Protein AF-X0V847-F1 (afdb_monomer_lite)

Organism: NCBI:txid412755

Radius of gyration: 35.5 Å; chains: 1; bounding box: 58×58×90 Å

Foldseek 3Di:
DPPCDVPPDDDDDPDDDDVPVVVVVVVVVVVVVVVCCVVPPPVPDDDDADDDPRDGFPDEDEPPDPDDPDGDDYDYPVCVCVVVCPDPPNVVVVVCVVVCVVVCVVVVVVVVVVVVVVVVVLPPVDPVSVVVVVVVVVVVVVVCVVVVVVVD

pLDDT: mean 82.94, std 12.81, range [50.06, 98.12]

Structure (mmCIF, N/CA/C/O backbone):
data_AF-X0V847-F1
#
_entry.id   AF-X0V847-F1
#
loop_
_atom_site.group_PDB
_atom_site.id
_atom_site.type_symbol
_atom_site.label_atom_id
_atom_site.label_alt_id
_atom_site.label_comp_id
_atom_site.label_asym_id
_atom_site.label_entity_id
_atom_site.label_seq_id
_atom_site.pdbx_PDB_ins_code
_atom_site.Cartn_x
_atom_site.Cartn_y
_atom_site.Cartn_z
_atom_site.occupancy
_atom_site.B_iso_or_equiv
_atom_site.auth_seq_id
_atom_site.auth_comp_id
_atom_site.auth_asym_id
_atom_site.auth_atom_id
_atom_site.pdbx_PDB_model_num
ATOM 1 N N . CYS A 1 1 ? -3.586 22.044 5.870 1.00 50.06 1 CYS A N 1
ATOM 2 C CA . CYS A 1 1 ? -3.928 21.940 4.434 1.00 50.06 1 CYS A CA 1
ATOM 3 C C . CYS A 1 1 ? -3.723 23.271 3.707 1.00 50.06 1 CYS A C 1
ATOM 5 O O . CYS A 1 1 ? -4.706 23.912 3.374 1.00 50.06 1 CYS A O 1
ATOM 7 N N . TYR A 1 2 ? -2.479 23.695 3.451 1.00 60.41 2 TYR A N 1
ATOM 8 C CA . TYR A 1 2 ? -2.217 24.917 2.661 1.00 60.41 2 TYR A CA 1
ATOM 9 C C . TYR A 1 2 ? -1.332 24.690 1.430 1.00 60.41 2 TYR A C 1
ATOM 11 O O . TYR A 1 2 ? -1.227 25.568 0.584 1.00 60.41 2 TYR A O 1
ATOM 19 N N . PHE A 1 3 ? -0.737 23.503 1.291 1.00 71.62 3 PHE A N 1
ATOM 20 C CA . PHE A 1 3 ? 0.293 23.247 0.284 1.00 71.62 3 PHE A CA 1
ATOM 21 C C . PHE A 1 3 ? -0.247 23.156 -1.155 1.00 71.62 3 PHE A C 1
ATOM 23 O O . PHE A 1 3 ? 0.425 23.574 -2.086 1.00 71.62 3 PHE A O 1
ATOM 30 N N . ILE A 1 4 ? -1.475 22.659 -1.343 1.00 80.88 4 ILE A N 1
ATOM 31 C CA . ILE A 1 4 ? -2.063 22.443 -2.680 1.00 80.88 4 ILE A CA 1
ATOM 32 C C . ILE A 1 4 ? -3.023 23.554 -3.128 1.00 80.88 4 ILE A C 1
ATOM 34 O O . ILE A 1 4 ? -3.395 23.610 -4.295 1.00 80.88 4 ILE A O 1
ATOM 38 N N . LEU A 1 5 ? -3.425 24.450 -2.221 1.00 75.94 5 LEU A N 1
ATOM 39 C CA . LEU A 1 5 ? -4.398 25.507 -2.512 1.00 75.94 5 LEU A CA 1
ATOM 40 C C . LEU A 1 5 ? -3.993 26.457 -3.657 1.00 75.94 5 LEU A C 1
ATOM 42 O O . LEU A 1 5 ? -4.877 26.779 -4.449 1.00 75.94 5 LEU A O 1
ATOM 46 N N . PRO A 1 6 ? -2.717 26.872 -3.833 1.00 80.44 6 PRO A N 1
ATOM 47 C CA . PRO A 1 6 ? -2.373 27.753 -4.952 1.00 80.44 6 PRO A CA 1
ATOM 48 C C . PRO A 1 6 ? -2.510 27.082 -6.331 1.00 80.44 6 PRO A C 1
ATOM 50 O O . PRO A 1 6 ? -2.622 27.789 -7.325 1.00 80.44 6 PRO A O 1
ATOM 53 N N . ALA A 1 7 ? -2.534 25.745 -6.407 1.00 81.69 7 ALA A N 1
ATOM 54 C CA . ALA A 1 7 ? -2.631 25.005 -7.669 1.00 81.69 7 ALA A CA 1
ATOM 55 C C . ALA A 1 7 ? -4.075 24.649 -8.081 1.00 81.69 7 ALA A C 1
ATOM 57 O O . ALA A 1 7 ? -4.310 24.342 -9.246 1.00 81.69 7 ALA A O 1
ATOM 58 N N . VAL A 1 8 ? -5.036 24.665 -7.147 1.00 78.12 8 VAL A N 1
ATOM 59 C CA . VAL A 1 8 ? -6.380 24.075 -7.349 1.00 78.12 8 VAL A CA 1
ATOM 60 C C . VAL A 1 8 ? -7.497 25.136 -7.457 1.00 78.12 8 VAL A C 1
ATOM 62 O O . VAL A 1 8 ? -8.643 24.805 -7.747 1.00 78.12 8 VAL A O 1
ATOM 65 N N . GLY A 1 9 ? -7.191 26.431 -7.310 1.00 77.56 9 GLY A N 1
ATOM 66 C CA . GLY A 1 9 ? -8.194 27.506 -7.390 1.00 77.56 9 GLY A CA 1
ATOM 67 C C . GLY A 1 9 ? -9.121 27.561 -6.163 1.00 77.56 9 GLY A C 1
ATOM 68 O O . GLY A 1 9 ? -8.773 27.074 -5.086 1.00 77.56 9 GLY A O 1
ATOM 69 N N . SER A 1 10 ? -10.300 28.188 -6.285 1.00 77.31 10 SER A N 1
ATOM 70 C CA . SER A 1 10 ? -11.248 28.308 -5.165 1.00 77.31 10 SER A CA 1
ATOM 71 C C . SER A 1 10 ? -12.001 26.999 -4.929 1.00 77.31 10 SER A C 1
ATOM 73 O O . SER A 1 10 ? -12.963 26.686 -5.629 1.00 77.31 10 SER A O 1
ATOM 75 N N . VAL A 1 11 ? -11.581 26.252 -3.911 1.00 76.50 11 VAL A N 1
ATOM 76 C CA . VAL A 1 11 ? -12.266 25.036 -3.459 1.00 76.50 11 VAL A CA 1
ATOM 77 C C . VAL A 1 11 ? -13.351 25.411 -2.451 1.00 76.50 11 VAL A C 1
ATOM 79 O O . VAL A 1 11 ? -13.061 25.944 -1.379 1.00 76.50 11 VAL A O 1
ATOM 82 N N . THR A 1 12 ? -14.611 25.124 -2.777 1.00 78.25 12 THR A N 1
ATOM 83 C CA . THR A 1 12 ? -15.728 25.234 -1.836 1.00 78.25 12 THR A CA 1
ATOM 84 C C . THR A 1 12 ? -15.831 23.943 -1.028 1.00 78.25 12 THR A C 1
ATOM 86 O O . THR A 1 12 ? -16.230 22.891 -1.523 1.00 78.25 12 THR A O 1
ATOM 89 N N . PHE A 1 13 ? -15.454 24.004 0.246 1.00 75.12 13 PHE A N 1
ATOM 90 C CA . PHE A 1 13 ? -15.676 22.890 1.162 1.00 75.12 13 PHE A CA 1
ATOM 91 C C . PHE A 1 13 ? -17.141 22.899 1.608 1.00 75.12 13 PHE A C 1
ATOM 93 O O . PHE A 1 13 ? -17.576 23.799 2.325 1.00 75.12 13 PHE A O 1
ATOM 100 N N . SER A 1 14 ? -17.913 21.909 1.159 1.00 80.62 14 SER A N 1
ATOM 101 C CA . SER A 1 14 ? -19.281 21.691 1.630 1.00 80.62 14 SER A CA 1
ATOM 102 C C . SER A 1 14 ? -19.255 20.890 2.933 1.00 80.62 14 SER A C 1
ATOM 104 O O . SER A 1 14 ? -18.733 19.778 2.969 1.00 80.62 14 SER A O 1
ATOM 106 N N . GLY A 1 15 ? -19.806 21.459 4.007 1.00 79.69 15 GLY A N 1
ATOM 107 C CA . GLY A 1 15 ? -19.948 20.798 5.307 1.00 79.69 15 GLY A CA 1
ATOM 108 C C . GLY A 1 15 ? -19.506 21.665 6.487 1.00 79.69 15 GLY A C 1
ATOM 109 O O . GLY A 1 15 ? -18.640 22.528 6.367 1.00 79.69 15 GLY A O 1
ATOM 110 N N . LYS A 1 16 ? -20.112 21.433 7.657 1.00 82.94 16 LYS A N 1
ATOM 111 C CA . LYS A 1 16 ? -19.694 22.055 8.922 1.00 82.94 16 LYS A CA 1
ATOM 112 C C . LYS A 1 16 ? -18.833 21.066 9.698 1.00 82.94 16 LYS A C 1
ATOM 114 O O . LYS A 1 16 ? -19.357 20.121 10.280 1.00 82.94 16 LYS A O 1
ATOM 119 N N . TRP A 1 17 ? -17.522 21.287 9.722 1.00 82.88 17 TRP A N 1
ATOM 120 C CA . TRP A 1 17 ? -16.607 20.501 10.548 1.00 82.88 17 TRP A CA 1
ATOM 121 C C . TRP A 1 17 ? -16.434 21.177 11.910 1.00 82.88 17 TRP A C 1
ATOM 123 O O . TRP A 1 17 ? -15.642 22.101 12.079 1.00 82.88 17 TRP A O 1
ATOM 133 N N . LEU A 1 18 ? -17.253 20.759 12.872 1.00 88.06 18 LEU A N 1
ATOM 134 C CA . LEU A 1 18 ? -17.310 21.338 14.212 1.00 88.06 18 LEU A CA 1
ATOM 135 C C . LEU A 1 18 ? -16.641 20.388 15.212 1.00 88.06 18 LEU A C 1
ATOM 137 O O . LEU A 1 18 ? -17.311 19.615 15.895 1.00 88.06 18 LEU A O 1
ATOM 141 N N . ALA A 1 19 ? -15.309 20.457 15.297 1.00 90.94 19 ALA A N 1
ATOM 142 C CA . ALA A 1 19 ? -14.519 19.590 16.175 1.00 90.94 19 ALA A CA 1
ATOM 143 C C . ALA A 1 19 ? -14.907 19.718 17.662 1.00 90.94 19 ALA A C 1
ATOM 145 O O . ALA A 1 19 ? -14.960 18.718 18.368 1.00 90.94 19 ALA A O 1
ATOM 146 N N . GLY A 1 20 ? -15.233 20.929 18.135 1.00 94.75 20 GLY A N 1
ATOM 147 C CA . GLY A 1 20 ? -15.611 21.172 19.535 1.00 94.75 20 GLY A CA 1
ATOM 148 C C . GLY A 1 20 ? -16.858 20.389 19.979 1.00 94.75 20 GLY A C 1
ATOM 149 O O . GLY A 1 20 ? -16.753 19.554 20.879 1.00 94.75 20 GLY A O 1
ATOM 150 N N . PRO A 1 21 ? -18.026 20.603 19.341 1.00 94.38 21 PRO A N 1
ATOM 151 C CA . PRO A 1 21 ? -19.240 19.837 19.622 1.00 94.38 21 PRO A CA 1
ATOM 152 C C . PRO A 1 21 ? -19.061 18.320 19.482 1.00 94.38 21 PRO A C 1
ATOM 154 O O . PRO A 1 21 ? -19.549 17.580 20.332 1.00 94.38 21 PRO A O 1
ATOM 157 N N . ALA A 1 22 ? -18.327 17.851 18.464 1.00 94.75 22 ALA A N 1
ATOM 158 C CA . ALA A 1 22 ? -18.075 16.423 18.263 1.00 94.75 22 ALA A CA 1
ATOM 159 C C . ALA A 1 22 ? -17.321 15.795 19.449 1.00 94.75 22 ALA A C 1
ATOM 161 O O . ALA A 1 22 ? -17.741 14.764 19.976 1.00 94.75 22 ALA A O 1
ATOM 162 N N . THR A 1 23 ? -16.257 16.448 19.924 1.00 96.19 23 THR A N 1
ATOM 163 C CA . THR A 1 23 ? -15.498 15.992 21.097 1.00 96.19 23 THR A CA 1
ATOM 164 C C . THR A 1 23 ? -16.359 15.977 22.358 1.00 96.19 23 THR A C 1
ATOM 166 O O . THR A 1 23 ? -16.281 15.034 23.143 1.00 96.19 23 THR A O 1
ATOM 169 N N . LEU A 1 24 ? -17.220 16.982 22.545 1.00 97.25 24 LEU A N 1
ATOM 170 C CA . LEU A 1 24 ? -18.107 17.049 23.708 1.00 97.25 24 LEU A CA 1
ATOM 171 C C . LEU A 1 24 ? -19.147 15.920 23.699 1.00 97.25 24 LEU A C 1
ATOM 173 O O . LEU A 1 24 ? -19.401 15.320 24.741 1.00 97.25 24 LEU A O 1
ATOM 177 N N . MET A 1 25 ? -19.697 15.577 22.531 1.00 96.19 25 MET A N 1
ATOM 178 C CA . MET A 1 25 ? -20.612 14.438 22.385 1.00 96.19 25 MET A CA 1
ATOM 179 C C . MET A 1 25 ? -19.919 13.099 22.664 1.00 96.19 25 MET A C 1
ATOM 181 O O . MET A 1 25 ? -20.490 12.260 23.359 1.00 96.19 25 MET A O 1
ATOM 185 N N . LEU A 1 26 ? -18.686 12.908 22.180 1.00 97.25 26 LEU A N 1
ATOM 186 C CA . LEU A 1 26 ? -17.889 11.713 22.482 1.00 97.25 26 LEU A CA 1
ATOM 187 C C . LEU A 1 26 ? -17.616 11.585 23.984 1.00 97.25 26 LEU A C 1
ATOM 189 O O . LEU A 1 26 ? -17.796 10.513 24.556 1.00 97.25 26 LEU A O 1
ATOM 193 N N . LEU A 1 27 ? -17.230 12.686 24.632 1.00 98.12 27 LEU A N 1
ATOM 194 C CA . LEU A 1 27 ? -16.944 12.710 26.064 1.00 98.12 27 LEU A CA 1
ATOM 195 C C . LEU A 1 27 ? -18.207 12.442 26.894 1.00 98.12 27 LEU A C 1
ATOM 197 O O . LEU A 1 27 ? -18.162 11.664 27.845 1.00 98.12 27 LEU A O 1
ATOM 201 N N . ALA A 1 28 ? -19.350 13.010 26.502 1.00 98.06 28 ALA A N 1
ATOM 202 C CA . ALA A 1 28 ? -20.633 12.725 27.135 1.00 98.06 28 ALA A CA 1
ATOM 203 C C . ALA A 1 28 ? -21.021 11.243 26.998 1.00 98.06 28 ALA A C 1
ATOM 205 O O . ALA A 1 28 ? -21.374 10.610 27.993 1.00 98.06 28 ALA A O 1
ATOM 206 N N . ALA A 1 29 ? -20.903 10.665 25.797 1.00 97.81 29 ALA A N 1
ATOM 207 C CA . ALA A 1 29 ? -21.184 9.249 25.561 1.00 97.81 29 ALA A CA 1
ATOM 208 C C . ALA A 1 29 ? -20.266 8.334 26.387 1.00 97.81 29 ALA A C 1
ATOM 210 O O . ALA A 1 29 ? -20.737 7.360 26.973 1.00 97.81 29 ALA A O 1
ATOM 211 N N . TYR A 1 30 ? -18.979 8.677 26.490 1.00 97.75 30 TYR A N 1
ATOM 212 C CA . TYR A 1 30 ? -18.016 7.955 27.317 1.00 97.75 30 TYR A CA 1
ATOM 213 C C . TYR A 1 30 ? -18.399 7.979 28.804 1.00 97.75 30 TYR A C 1
ATOM 215 O O . TYR A 1 30 ? -18.460 6.924 29.433 1.00 97.75 30 TYR A O 1
ATOM 223 N N . ILE A 1 31 ? -18.730 9.155 29.357 1.00 98.06 31 ILE A N 1
ATOM 224 C CA . ILE A 1 31 ? -19.156 9.290 30.762 1.00 98.06 31 ILE A CA 1
ATOM 225 C C . ILE A 1 31 ? -20.435 8.490 31.028 1.00 98.06 31 ILE A C 1
ATOM 227 O O . ILE A 1 31 ? -20.523 7.795 32.039 1.00 98.06 31 ILE A O 1
ATOM 231 N N . ILE A 1 32 ? -21.418 8.557 30.126 1.00 97.50 32 ILE A N 1
ATOM 232 C CA . ILE A 1 32 ? -22.677 7.816 30.267 1.00 97.50 32 ILE A CA 1
ATOM 233 C C . ILE A 1 32 ? -22.422 6.306 30.217 1.00 97.50 32 ILE A C 1
ATOM 235 O O . ILE A 1 32 ? -22.918 5.577 31.074 1.00 97.50 32 ILE A O 1
ATOM 239 N N . GLY A 1 33 ? -21.627 5.828 29.254 1.00 96.12 33 GLY A N 1
ATOM 240 C CA . GLY A 1 33 ? -21.267 4.413 29.144 1.00 96.12 33 GLY A CA 1
ATOM 241 C C . GLY A 1 33 ? -20.551 3.905 30.394 1.00 96.12 33 GLY A C 1
ATOM 242 O O . GLY A 1 33 ? -20.872 2.834 30.906 1.00 96.12 33 GLY A O 1
ATOM 243 N N . LEU A 1 34 ? -19.651 4.718 30.944 1.00 95.81 34 LEU A N 1
ATOM 244 C CA . LEU A 1 34 ? -18.941 4.430 32.182 1.00 95.81 34 LEU A CA 1
ATOM 245 C C . LEU A 1 34 ? -19.896 4.399 33.388 1.00 95.81 34 LEU A C 1
ATOM 247 O O . LEU A 1 34 ? -19.842 3.461 34.181 1.00 95.81 34 LEU A O 1
ATOM 251 N N . ALA A 1 35 ? -20.833 5.345 33.495 1.00 95.50 35 ALA A N 1
ATOM 252 C CA . ALA A 1 35 ? -21.859 5.330 34.538 1.00 95.50 35 ALA A CA 1
ATOM 253 C C . ALA A 1 35 ? -22.725 4.059 34.469 1.00 95.50 35 ALA A C 1
ATOM 255 O O . ALA A 1 35 ? -22.914 3.389 35.485 1.00 95.50 35 ALA A O 1
ATOM 256 N N . ILE A 1 36 ? -23.194 3.681 33.273 1.00 94.62 36 ILE A N 1
ATOM 257 C CA . ILE A 1 36 ? -23.961 2.445 33.054 1.00 94.62 36 ILE A CA 1
ATOM 258 C C . ILE A 1 36 ? -23.129 1.221 33.446 1.00 94.62 36 ILE A C 1
ATOM 260 O O . ILE A 1 36 ? -23.636 0.344 34.146 1.00 94.62 36 ILE A O 1
ATOM 264 N N . TYR A 1 37 ? -21.856 1.163 33.046 1.00 91.31 37 TYR A N 1
ATOM 265 C CA . TYR A 1 37 ? -20.945 0.075 33.403 1.00 91.31 37 TYR A CA 1
ATOM 266 C C . TYR A 1 37 ? -20.827 -0.094 34.926 1.00 91.31 37 TYR A C 1
ATOM 268 O O . TYR A 1 37 ? -21.005 -1.206 35.433 1.00 91.31 37 TYR A O 1
ATOM 276 N N . PHE A 1 38 ? -20.621 1.005 35.664 1.00 92.06 38 PHE A N 1
ATOM 277 C CA . PHE A 1 38 ? -20.556 0.992 37.130 1.00 92.06 38 PHE A CA 1
ATOM 278 C C . PHE A 1 38 ? -21.874 0.569 37.788 1.00 92.06 38 PHE A C 1
ATOM 280 O O . PHE A 1 38 ? -21.853 -0.168 38.775 1.00 92.06 38 PHE A O 1
ATOM 287 N N . LEU A 1 39 ? -23.014 0.989 37.235 1.00 90.75 39 LEU A N 1
ATOM 288 C CA . LEU A 1 39 ? -24.345 0.651 37.750 1.00 90.75 39 LEU A CA 1
ATOM 289 C C . LEU A 1 39 ? -24.744 -0.811 37.488 1.00 90.75 39 LEU A C 1
ATOM 291 O O . LEU A 1 39 ? -25.492 -1.386 38.277 1.00 90.75 39 LEU A O 1
ATOM 295 N N . THR A 1 40 ? -24.280 -1.417 36.389 1.00 88.19 40 THR A N 1
ATOM 296 C CA . THR A 1 40 ? -24.799 -2.713 35.907 1.00 88.19 40 THR A CA 1
ATOM 297 C C . THR A 1 40 ? -23.815 -3.876 36.035 1.00 88.19 40 THR A C 1
ATOM 299 O O . THR A 1 40 ? -24.192 -4.942 36.531 1.00 88.19 40 THR A O 1
ATOM 302 N N . THR A 1 41 ? -22.570 -3.693 35.594 1.00 80.19 41 THR A N 1
ATOM 303 C CA . THR A 1 41 ? -21.673 -4.804 35.234 1.00 80.19 41 THR A CA 1
ATOM 304 C C . THR A 1 41 ? -20.567 -5.044 36.256 1.00 80.19 41 THR A C 1
ATOM 306 O O . THR A 1 41 ? -20.144 -6.185 36.421 1.00 80.19 41 THR A O 1
ATOM 309 N N . VAL A 1 42 ? -20.151 -4.025 37.016 1.00 79.31 42 VAL A N 1
ATOM 310 C CA . VAL A 1 42 ? -18.999 -4.120 37.941 1.00 79.31 42 VAL A CA 1
ATOM 311 C C . VAL A 1 42 ? -19.108 -5.257 38.961 1.00 79.31 42 VAL A C 1
ATOM 313 O O . VAL A 1 42 ? -18.100 -5.848 39.327 1.00 79.31 42 VAL A O 1
ATOM 316 N N . ARG A 1 43 ? -20.319 -5.616 39.402 1.00 71.31 43 ARG A N 1
ATOM 317 C CA . ARG A 1 43 ? -20.529 -6.715 40.366 1.00 71.31 43 ARG A CA 1
ATOM 318 C C . ARG A 1 43 ? -20.809 -8.077 39.727 1.00 71.31 43 ARG A C 1
ATOM 320 O O . ARG A 1 43 ? -21.001 -9.048 40.449 1.00 71.31 43 ARG A O 1
ATOM 327 N N . LYS A 1 44 ? -20.902 -8.145 38.398 1.00 75.44 44 LYS A N 1
ATOM 328 C CA . LYS A 1 44 ? -21.300 -9.344 37.642 1.00 75.44 44 LYS A CA 1
ATOM 329 C C . LYS A 1 44 ? -20.199 -9.861 36.717 1.00 75.44 44 LYS A C 1
ATOM 331 O O . LYS A 1 44 ? -20.460 -10.766 35.928 1.00 75.44 44 LYS A O 1
ATOM 336 N N . ALA A 1 45 ? -18.997 -9.290 36.786 1.00 77.94 45 ALA A N 1
ATOM 337 C CA . ALA A 1 45 ? -17.857 -9.786 36.033 1.00 77.94 45 ALA A CA 1
ATOM 338 C C . ALA A 1 45 ? -17.521 -11.206 36.512 1.00 77.94 45 ALA A C 1
ATOM 340 O O . ALA A 1 45 ? -17.177 -11.414 37.674 1.00 77.94 45 ALA A O 1
ATOM 341 N N . ARG A 1 46 ? -17.684 -12.182 35.618 1.00 79.25 46 ARG A N 1
ATOM 342 C CA . ARG A 1 46 ? -17.283 -13.569 35.832 1.00 79.25 46 ARG A CA 1
ATOM 343 C C . ARG A 1 46 ? -16.097 -13.846 34.927 1.00 79.25 46 ARG A C 1
ATOM 345 O O . ARG A 1 46 ? -16.217 -13.712 33.712 1.00 79.25 46 ARG A O 1
ATOM 352 N N . GLU A 1 47 ? -14.995 -14.272 35.517 1.00 77.69 47 GLU A N 1
ATOM 353 C CA . GLU A 1 47 ? -13.884 -14.840 34.764 1.00 77.69 47 GLU A CA 1
ATOM 354 C C . GLU A 1 47 ? -14.258 -16.267 34.348 1.00 77.69 47 GLU A C 1
ATOM 356 O O . GLU A 1 47 ? -14.782 -17.051 35.144 1.00 77.69 47 GLU A O 1
ATOM 361 N N . CYS A 1 48 ? -14.087 -16.568 33.065 1.00 76.75 48 CYS A N 1
ATOM 362 C CA . CYS A 1 48 ? -14.300 -17.895 32.500 1.00 76.75 48 CYS A CA 1
ATOM 363 C C . CYS A 1 48 ? -12.981 -18.365 31.894 1.00 76.75 48 CYS A C 1
ATOM 365 O O . CYS A 1 48 ? -12.231 -17.553 31.352 1.00 76.75 48 CYS A O 1
ATOM 367 N N . GLU A 1 49 ? -12.716 -19.664 31.984 1.00 77.12 49 GLU A N 1
ATOM 368 C CA . GLU A 1 49 ? -11.524 -20.267 31.393 1.00 77.12 49 GLU A CA 1
ATOM 369 C C . GLU A 1 49 ? -11.553 -20.147 29.864 1.00 77.12 49 GLU A C 1
ATOM 371 O O . GLU A 1 49 ? -12.617 -20.130 29.233 1.00 77.12 49 GLU A O 1
ATOM 376 N N . THR A 1 50 ? -10.367 -20.034 29.267 1.00 75.12 50 THR A N 1
ATOM 377 C CA . THR A 1 50 ? -10.232 -19.940 27.812 1.00 75.12 50 THR A CA 1
ATOM 378 C C . THR A 1 50 ? -10.486 -21.320 27.219 1.00 75.12 50 THR A C 1
ATOM 380 O O . THR A 1 50 ? -9.862 -22.294 27.631 1.00 75.12 50 THR A O 1
ATOM 383 N N . TYR A 1 51 ? -11.403 -21.415 26.256 1.00 78.19 51 TYR A N 1
ATOM 384 C CA . TYR A 1 51 ? -11.719 -22.675 25.589 1.00 78.19 51 TYR A CA 1
ATOM 385 C C . TYR A 1 51 ? -11.663 -22.506 24.069 1.00 78.19 51 TYR A C 1
ATOM 387 O O . TYR A 1 51 ? -12.099 -21.481 23.537 1.00 78.19 51 TYR A O 1
ATOM 395 N N . ILE A 1 52 ? -11.157 -23.518 23.362 1.00 78.75 52 ILE A N 1
ATOM 396 C CA . ILE A 1 52 ? -11.173 -23.585 21.894 1.00 78.75 52 ILE A CA 1
ATOM 397 C C . ILE A 1 52 ? -11.693 -24.962 21.492 1.00 78.75 52 ILE A C 1
ATOM 399 O O . ILE A 1 52 ? -11.237 -25.977 22.000 1.00 78.75 52 ILE A O 1
ATOM 403 N N . GLY A 1 53 ? -12.710 -25.013 20.626 1.00 79.50 53 GLY A N 1
ATOM 404 C CA . GLY A 1 53 ? -13.266 -26.286 20.141 1.00 79.50 53 G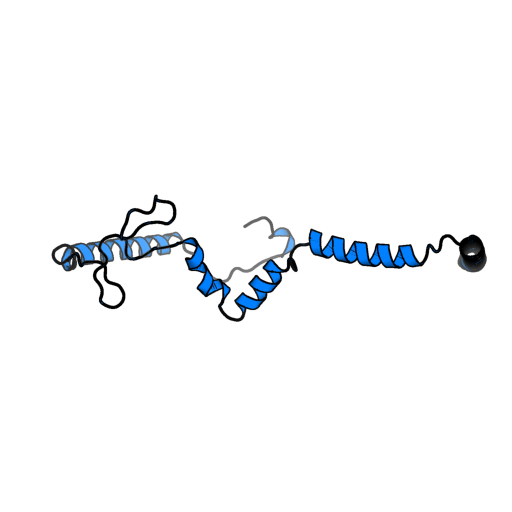LY A CA 1
ATOM 405 C C . GLY A 1 53 ? -13.921 -27.183 21.206 1.00 79.50 53 GLY A C 1
ATOM 406 O O . GLY A 1 53 ? -14.281 -28.310 20.893 1.00 79.50 53 GLY A O 1
ATOM 407 N N . GLY A 1 54 ? -14.110 -26.691 22.435 1.00 79.94 54 GLY A N 1
ATOM 408 C CA . GLY A 1 54 ? -14.657 -27.453 23.567 1.00 79.94 54 GLY A CA 1
ATOM 409 C C . GLY A 1 54 ? -13.606 -27.975 24.551 1.00 79.94 54 GLY A C 1
ATOM 410 O O . GLY A 1 54 ? -13.984 -28.545 25.571 1.00 79.94 54 GLY A O 1
ATOM 411 N N . GLU A 1 55 ? -12.319 -27.746 24.287 1.00 79.69 55 GLU A N 1
ATOM 412 C CA . GLU A 1 55 ? -11.223 -28.096 25.191 1.00 79.69 55 GLU A CA 1
ATOM 413 C C . GLU A 1 55 ? -10.793 -26.882 26.022 1.00 79.69 55 GLU A C 1
ATOM 415 O O . GLU A 1 55 ? -10.786 -25.748 25.531 1.00 79.69 55 GLU A O 1
ATOM 420 N N . LEU A 1 56 ? -10.475 -27.127 27.295 1.00 75.38 56 LEU A N 1
ATOM 421 C CA . LEU A 1 56 ? -9.954 -26.119 28.216 1.00 75.38 56 LEU A CA 1
ATOM 422 C C . LEU A 1 56 ? -8.475 -25.886 27.914 1.00 75.38 56 LEU A C 1
ATOM 424 O O .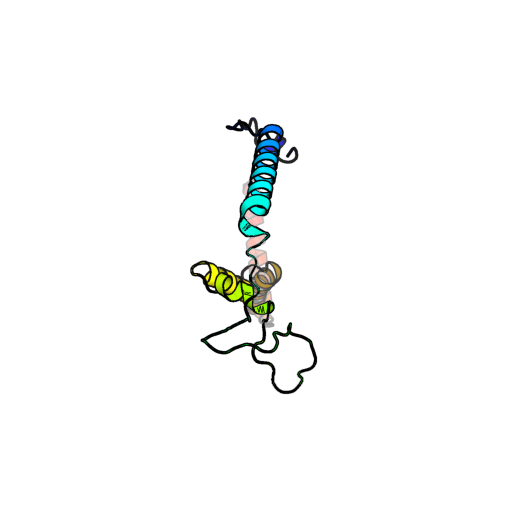 LEU A 1 56 ? -7.691 -26.829 27.898 1.00 75.38 56 LEU A O 1
ATOM 428 N N . MET A 1 57 ? -8.112 -24.630 27.677 1.00 70.88 57 MET A N 1
ATOM 429 C CA . MET A 1 57 ? -6.741 -24.229 27.382 1.00 70.88 57 MET A CA 1
ATOM 430 C C . MET A 1 57 ? -6.032 -23.916 28.695 1.00 70.88 57 MET A C 1
ATOM 432 O O . MET A 1 57 ? -6.436 -22.998 29.412 1.00 70.88 57 MET A O 1
ATOM 436 N N . SER A 1 58 ? -4.981 -24.672 29.000 1.00 64.44 58 SER A N 1
ATOM 437 C CA . SER A 1 58 ? -4.217 -24.484 30.235 1.00 64.44 58 SER A CA 1
ATOM 438 C C . SER A 1 58 ? -3.355 -23.216 30.181 1.00 64.44 58 SER A C 1
ATOM 440 O O . SER A 1 58 ? -3.393 -22.417 31.115 1.00 64.44 58 SER A O 1
ATOM 442 N N . GLU A 1 59 ? -2.645 -22.976 29.069 1.00 63.25 59 GLU A N 1
ATOM 443 C CA . GLU A 1 59 ? -1.793 -21.795 28.877 1.00 63.25 59 GLU A CA 1
ATOM 444 C C . GLU A 1 59 ? -1.688 -21.376 27.397 1.00 63.25 59 GLU A C 1
ATOM 446 O O . GLU A 1 59 ? -1.371 -22.180 26.519 1.00 63.25 59 GLU A O 1
ATOM 451 N N . THR A 1 60 ? -1.909 -20.087 27.114 1.00 60.47 60 THR A N 1
ATOM 452 C CA . THR A 1 60 ? -1.622 -19.460 25.811 1.00 60.47 60 THR A CA 1
ATOM 453 C C . THR A 1 60 ? -0.230 -18.838 25.837 1.00 60.47 60 THR A C 1
ATOM 455 O O . THR A 1 60 ? 0.057 -18.063 26.751 1.00 60.47 60 THR A O 1
ATOM 458 N N . TYR A 1 61 ? 0.610 -19.093 24.833 1.00 61.47 61 TYR A N 1
ATOM 459 C CA . TYR A 1 61 ? 1.919 -18.442 24.713 1.00 61.47 61 TYR A CA 1
ATOM 460 C C . TYR A 1 61 ? 2.003 -17.556 23.465 1.00 61.47 61 TYR A C 1
ATOM 462 O O . TYR A 1 61 ? 1.370 -17.815 22.438 1.00 61.47 61 TYR A O 1
ATOM 470 N N . VAL A 1 62 ? 2.783 -16.480 23.579 1.00 61.62 62 VAL A N 1
ATOM 471 C CA . VAL A 1 62 ? 3.131 -15.589 22.467 1.00 61.62 62 VAL A CA 1
ATOM 472 C C . VAL A 1 62 ? 4.350 -16.188 21.770 1.00 61.62 62 VAL A C 1
ATO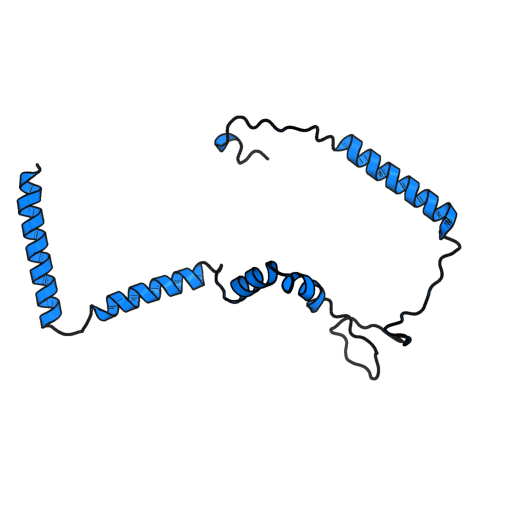M 474 O O . VAL A 1 62 ? 5.294 -16.607 22.442 1.00 61.62 62 VAL A O 1
ATOM 477 N N . SER A 1 63 ? 4.313 -16.274 20.438 1.00 57.34 63 SER A N 1
ATOM 478 C CA . SER A 1 63 ? 5.430 -16.773 19.626 1.00 57.34 63 SER A CA 1
ATOM 479 C C . SER A 1 63 ? 6.749 -16.096 20.058 1.00 57.34 63 SER A C 1
ATOM 481 O O . SER A 1 63 ? 6.761 -14.876 20.196 1.00 57.34 63 SER A O 1
ATOM 483 N N . ASP A 1 64 ? 7.803 -16.903 20.271 1.00 58.53 64 ASP A N 1
ATOM 484 C CA . ASP A 1 64 ? 9.198 -16.575 20.675 1.00 58.53 64 ASP A CA 1
ATOM 485 C C . ASP A 1 64 ? 9.650 -16.999 22.098 1.00 58.53 64 ASP A C 1
ATOM 487 O O . ASP A 1 64 ? 10.835 -16.879 22.416 1.00 58.53 64 ASP A O 1
ATOM 491 N N . GLU A 1 65 ? 8.785 -17.579 22.943 1.00 57.59 65 GLU A N 1
ATOM 492 C CA . GLU A 1 65 ? 9.219 -18.218 24.206 1.00 57.59 65 GLU A CA 1
ATOM 493 C C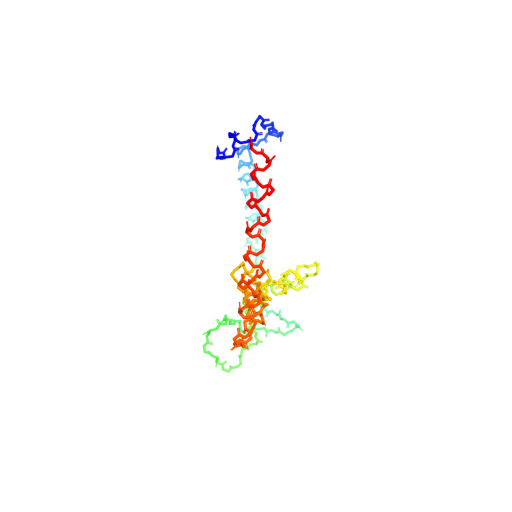 . GLU A 1 65 ? 9.692 -19.680 24.025 1.00 57.59 65 GLU A C 1
ATOM 495 O O . GLU A 1 65 ? 9.157 -20.400 23.175 1.00 57.59 65 GLU A O 1
ATOM 500 N N . PRO A 1 66 ? 10.676 -20.164 24.823 1.00 54.94 66 PRO A N 1
ATOM 501 C CA . PRO A 1 66 ? 11.156 -21.536 24.722 1.00 54.94 66 PRO A CA 1
ATOM 502 C C . PRO A 1 66 ? 10.032 -22.534 25.015 1.00 54.94 66 PRO A C 1
ATOM 504 O O . PRO A 1 66 ? 9.356 -22.465 26.040 1.00 54.94 66 PRO A O 1
ATOM 507 N N . THR A 1 67 ? 9.851 -23.474 24.093 1.00 53.78 67 THR A N 1
ATOM 508 C CA . THR A 1 67 ? 8.788 -24.481 24.093 1.00 53.78 67 THR A CA 1
ATOM 509 C C . THR A 1 67 ? 8.986 -25.477 25.242 1.00 53.78 67 THR A C 1
ATOM 511 O O . THR A 1 67 ? 9.781 -26.408 25.137 1.00 53.78 67 THR A O 1
ATOM 514 N N . GLY A 1 68 ? 8.293 -25.261 26.362 1.00 54.03 68 GLY A N 1
ATOM 515 C CA . GLY A 1 68 ? 8.124 -26.254 27.426 1.00 54.03 68 GLY A CA 1
ATOM 516 C C . GLY A 1 68 ? 7.020 -27.253 27.073 1.00 54.03 68 GLY A C 1
ATOM 517 O O . GLY A 1 68 ? 6.065 -26.901 26.381 1.00 54.03 68 GLY A O 1
ATOM 518 N N . GLU A 1 69 ? 7.182 -28.503 27.506 1.00 54.69 69 GLU A N 1
ATOM 519 C CA . GLU A 1 69 ? 6.301 -29.633 27.191 1.00 54.69 69 GLU A CA 1
ATOM 520 C C . GLU A 1 69 ? 4.827 -29.344 27.543 1.00 54.69 69 GLU A C 1
ATOM 522 O O . GLU A 1 69 ? 4.513 -29.013 28.681 1.00 54.69 69 GLU A O 1
ATOM 527 N N . ALA A 1 70 ? 3.944 -29.523 26.551 1.00 53.06 70 ALA A N 1
ATOM 528 C CA . ALA A 1 70 ? 2.481 -29.402 26.610 1.00 53.06 70 ALA A CA 1
ATOM 529 C C . ALA A 1 70 ? 1.926 -27.979 26.829 1.00 53.06 70 ALA A C 1
ATOM 531 O O . ALA A 1 70 ? 1.523 -27.602 27.926 1.00 53.06 70 ALA A O 1
ATOM 532 N N . ARG A 1 71 ? 1.834 -27.203 25.740 1.00 56.38 71 ARG A N 1
ATOM 533 C CA . ARG A 1 71 ? 1.010 -25.986 25.669 1.00 56.38 71 ARG A CA 1
ATOM 534 C C . ARG A 1 71 ? 0.093 -26.056 24.454 1.00 56.38 71 ARG A C 1
ATOM 536 O O . ARG A 1 71 ? 0.537 -26.434 23.371 1.00 56.38 71 ARG A O 1
ATOM 543 N N . ASP A 1 72 ? -1.177 -25.713 24.654 1.00 57.12 72 ASP A N 1
ATOM 544 C CA . ASP A 1 72 ? -2.254 -26.169 23.773 1.00 57.12 72 ASP A CA 1
ATOM 545 C C . ASP A 1 72 ? -2.438 -25.305 22.511 1.00 57.12 72 ASP A C 1
ATOM 547 O O . ASP A 1 72 ? -2.804 -25.838 21.464 1.00 57.12 72 ASP A O 1
ATOM 551 N N . VAL A 1 73 ? -2.170 -23.987 22.559 1.00 64.56 73 VAL A N 1
ATOM 552 C CA . VAL A 1 73 ? -2.391 -23.085 21.407 1.00 64.56 73 VAL A CA 1
ATOM 553 C C . VAL A 1 73 ? -1.347 -21.973 21.281 1.00 64.56 73 VAL A C 1
ATOM 555 O O . VAL A 1 73 ? -1.143 -21.165 22.189 1.00 64.56 73 VAL A O 1
ATOM 558 N N . GLU A 1 74 ? -0.752 -21.892 20.086 1.00 67.56 74 GLU A N 1
ATOM 559 C CA . GLU A 1 74 ? 0.068 -20.770 19.627 1.00 67.56 74 GLU A CA 1
ATOM 560 C C . GLU A 1 74 ? -0.824 -19.648 19.075 1.00 67.56 74 GLU A C 1
ATOM 562 O O . GLU A 1 74 ? -1.526 -19.823 18.074 1.00 67.56 74 GLU A O 1
ATOM 567 N N . VAL A 1 75 ? -0.760 -18.459 19.678 1.00 65.00 75 VAL A N 1
ATOM 568 C CA . VAL A 1 75 ? -1.401 -17.259 19.123 1.00 65.00 75 VAL A CA 1
ATOM 569 C C . VAL A 1 75 ? -0.345 -16.438 18.391 1.00 65.00 75 VAL A C 1
ATOM 571 O O . VAL A 1 75 ? 0.287 -15.546 18.954 1.00 65.00 75 VAL A O 1
ATOM 574 N N . THR A 1 76 ? -0.147 -16.736 17.105 1.00 67.25 76 THR A N 1
ATOM 575 C CA . THR A 1 76 ? 0.787 -15.975 16.267 1.00 67.25 76 THR A CA 1
ATOM 576 C C . THR A 1 76 ? 0.119 -14.734 15.667 1.00 67.25 76 THR A C 1
ATOM 578 O O . THR A 1 76 ? -0.768 -14.810 14.813 1.00 67.25 76 THR A O 1
ATOM 581 N N . GLY A 1 77 ? 0.579 -13.551 16.084 1.00 69.25 77 GLY A N 1
ATOM 582 C CA . GLY A 1 77 ? 0.149 -12.272 15.503 1.00 69.25 77 GLY A CA 1
ATOM 583 C C . GLY A 1 77 ? 0.607 -12.075 14.051 1.00 69.25 77 GLY A C 1
ATOM 584 O O . GLY A 1 77 ? 0.058 -11.237 13.336 1.00 69.25 77 GLY A O 1
ATOM 585 N N . VAL A 1 78 ? 1.573 -12.876 13.585 1.00 74.44 78 VAL A N 1
ATOM 586 C CA . VAL A 1 78 ? 2.171 -12.768 12.245 1.00 74.44 78 VAL A CA 1
ATOM 587 C C . VAL A 1 78 ? 1.149 -13.070 11.147 1.00 74.44 78 VAL A C 1
ATOM 589 O O . VAL A 1 78 ? 1.164 -12.444 10.090 1.00 74.44 78 VAL A O 1
ATOM 592 N N . ASN A 1 79 ? 0.214 -13.986 11.408 1.00 78.38 79 ASN A N 1
ATOM 593 C CA . ASN A 1 79 ? -0.798 -14.394 10.434 1.00 78.38 79 ASN A CA 1
ATOM 594 C C . ASN A 1 79 ? -2.116 -13.611 10.544 1.00 78.38 79 ASN A C 1
ATOM 596 O O . ASN A 1 79 ? -3.034 -13.875 9.770 1.00 78.38 79 ASN A O 1
ATOM 600 N N . PHE A 1 80 ? -2.229 -12.639 11.457 1.00 81.50 80 PHE A N 1
ATOM 601 C CA . PHE A 1 80 ? -3.489 -11.928 11.712 1.00 81.50 80 PHE A CA 1
ATOM 602 C C . PHE A 1 80 ? -4.064 -11.264 10.450 1.00 81.50 80 PHE A C 1
ATOM 604 O O . PHE A 1 80 ? -5.266 -11.316 10.193 1.00 81.50 80 PHE A O 1
ATOM 611 N N . TYR A 1 81 ? -3.195 -10.691 9.615 1.00 83.50 81 TYR A N 1
ATOM 612 C CA . TYR A 1 81 ? -3.599 -10.003 8.386 1.00 83.50 81 TYR A CA 1
ATOM 613 C C . TYR A 1 81 ? -3.698 -10.911 7.161 1.00 83.50 81 TYR A C 1
ATOM 615 O O . TYR A 1 81 ? -4.082 -10.441 6.090 1.00 83.50 81 TYR A O 1
ATOM 623 N N . ARG A 1 82 ? -3.414 -12.209 7.300 1.00 85.94 82 ARG A N 1
ATOM 624 C CA . ARG A 1 82 ? -3.448 -13.149 6.176 1.00 85.94 82 ARG A CA 1
ATOM 625 C C . ARG A 1 82 ? -4.839 -13.244 5.558 1.00 85.94 82 ARG A C 1
ATOM 627 O O . ARG A 1 82 ? -4.975 -13.234 4.343 1.00 85.94 82 ARG A O 1
ATOM 634 N N . THR A 1 83 ? -5.882 -13.204 6.386 1.00 89.06 83 THR A N 1
ATOM 635 C CA . THR A 1 83 ? -7.268 -13.158 5.907 1.00 89.06 83 THR A CA 1
ATOM 636 C C . THR A 1 83 ? -7.512 -11.947 5.013 1.00 89.06 83 THR A C 1
ATOM 638 O O . THR A 1 83 ? -8.125 -12.094 3.966 1.00 89.06 83 THR A O 1
ATOM 641 N N . VAL A 1 84 ? -7.013 -10.763 5.391 1.00 88.94 84 VAL A N 1
ATOM 642 C CA . VAL A 1 84 ? -7.156 -9.532 4.594 1.00 88.94 84 VAL A CA 1
ATOM 643 C C . VAL A 1 84 ? -6.405 -9.659 3.271 1.00 88.94 84 VAL A C 1
ATOM 645 O O . VAL A 1 84 ? -6.929 -9.276 2.229 1.00 88.94 84 VAL A O 1
ATOM 648 N N . GLU A 1 85 ? -5.205 -10.234 3.309 1.00 87.75 85 GLU A N 1
ATOM 649 C CA . GLU A 1 85 ? -4.398 -10.514 2.124 1.00 87.75 85 GLU A CA 1
ATOM 650 C C . GLU A 1 85 ? -5.103 -11.465 1.144 1.00 87.75 85 GLU A C 1
ATOM 652 O O . GLU A 1 85 ? -5.012 -11.273 -0.066 1.00 87.75 85 GLU A O 1
ATOM 657 N N . ASP A 1 86 ? -5.845 -12.449 1.652 1.00 90.56 86 ASP A N 1
ATOM 658 C CA . ASP A 1 86 ? -6.529 -13.468 0.852 1.00 90.56 86 ASP A CA 1
ATOM 659 C C . ASP A 1 86 ? -7.918 -13.042 0.340 1.00 90.56 86 ASP A C 1
ATOM 661 O O . ASP A 1 86 ? -8.508 -13.723 -0.505 1.00 90.56 86 ASP A O 1
ATOM 665 N N . LEU A 1 87 ? -8.441 -11.888 0.772 1.00 93.25 87 LEU A N 1
ATOM 666 C CA . LEU A 1 87 ? -9.707 -11.360 0.257 1.00 93.25 87 LEU A CA 1
ATOM 667 C C . LEU A 1 87 ? -9.598 -11.027 -1.234 1.00 93.25 87 LEU A C 1
ATOM 669 O O . LEU A 1 87 ? -8.701 -10.311 -1.672 1.00 93.25 87 LEU A O 1
ATOM 673 N N . THR A 1 88 ? -10.573 -11.457 -2.034 1.00 89.69 88 THR A N 1
ATOM 674 C CA . THR A 1 88 ? -10.720 -10.979 -3.419 1.00 89.69 88 THR A CA 1
ATOM 675 C C . THR A 1 88 ? -11.413 -9.608 -3.400 1.00 89.69 88 THR A C 1
ATOM 677 O O . THR A 1 88 ? -12.448 -9.485 -2.747 1.00 89.69 88 THR A O 1
ATOM 680 N N . PRO A 1 89 ? -10.889 -8.565 -4.080 1.00 89.56 89 PRO A N 1
ATOM 681 C CA . PRO A 1 89 ? -9.829 -8.587 -5.100 1.00 89.56 89 PRO A CA 1
ATOM 682 C C . PRO A 1 89 ? -8.399 -8.327 -4.586 1.00 89.56 89 PRO A C 1
ATOM 684 O O . PRO A 1 89 ? -7.451 -8.366 -5.373 1.00 89.56 89 PRO A O 1
ATOM 687 N N . LEU A 1 90 ? -8.228 -8.048 -3.292 1.00 91.81 90 LEU A N 1
ATOM 688 C CA . LEU A 1 90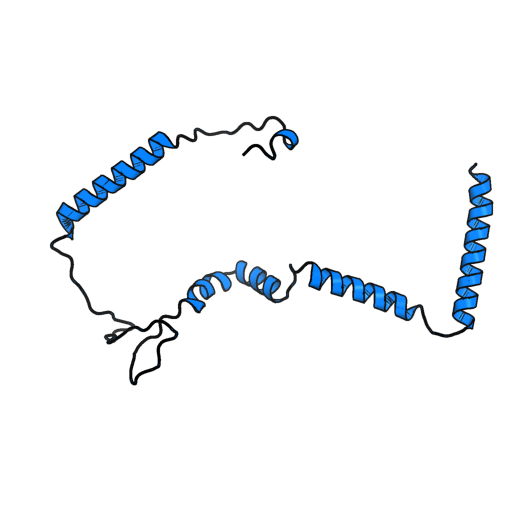 ? -6.969 -7.615 -2.679 1.00 91.81 90 LEU A CA 1
ATOM 689 C C . LEU A 1 90 ? -5.834 -8.644 -2.828 1.00 91.81 90 LEU A C 1
ATOM 691 O O . LEU A 1 90 ? -4.688 -8.257 -3.058 1.00 91.81 90 LEU A O 1
ATOM 695 N N . HIS A 1 91 ? -6.163 -9.935 -2.845 1.00 92.50 91 HIS A N 1
ATOM 696 C CA . HIS A 1 91 ? -5.238 -11.030 -3.131 1.00 92.50 91 HIS A CA 1
ATOM 697 C C . HIS A 1 91 ? -4.462 -10.829 -4.439 1.00 92.50 91 HIS A C 1
ATOM 699 O O . HIS A 1 91 ? -3.254 -11.068 -4.501 1.00 92.50 91 HIS A O 1
ATOM 705 N N . GLY A 1 92 ? -5.121 -10.326 -5.489 1.00 93.19 92 GLY A N 1
ATOM 706 C CA . GLY A 1 92 ? -4.466 -10.027 -6.763 1.00 93.19 92 GLY A CA 1
ATOM 707 C C . GLY A 1 92 ? -3.443 -8.895 -6.643 1.00 93.19 92 GLY A C 1
ATOM 708 O O . GLY A 1 92 ? -2.351 -8.985 -7.206 1.00 93.19 92 GLY A O 1
ATOM 709 N N . ILE A 1 93 ? -3.766 -7.862 -5.861 1.00 93.00 93 ILE A N 1
ATOM 710 C CA . ILE A 1 93 ? -2.893 -6.706 -5.620 1.00 93.00 93 ILE A CA 1
ATOM 711 C C . ILE A 1 93 ? -1.675 -7.128 -4.794 1.00 93.00 93 ILE A C 1
ATOM 713 O O . ILE A 1 93 ? -0.544 -6.814 -5.164 1.00 93.00 93 ILE A O 1
ATOM 717 N N . TYR A 1 94 ? -1.876 -7.901 -3.727 1.00 91.88 94 TYR A N 1
ATOM 718 C CA . TYR A 1 94 ? -0.780 -8.430 -2.917 1.00 91.88 94 TYR A CA 1
ATOM 719 C C . TYR A 1 94 ? 0.115 -9.393 -3.703 1.00 91.88 94 TYR A C 1
ATOM 721 O O . TYR A 1 94 ? 1.341 -9.328 -3.595 1.00 91.88 94 TYR A O 1
ATOM 729 N N . ARG A 1 95 ? -0.462 -10.231 -4.574 1.00 93.44 95 ARG A N 1
ATOM 730 C CA . ARG A 1 95 ? 0.309 -11.073 -5.499 1.00 93.44 95 ARG A CA 1
ATOM 731 C C . ARG A 1 95 ? 1.131 -10.236 -6.482 1.00 93.44 95 ARG A C 1
ATOM 733 O O . ARG A 1 95 ? 2.294 -10.552 -6.722 1.00 93.44 95 ARG A O 1
ATOM 740 N N . ALA A 1 96 ? 0.560 -9.163 -7.027 1.00 92.06 96 ALA A N 1
ATOM 741 C CA . ALA A 1 96 ? 1.276 -8.233 -7.896 1.00 92.06 96 ALA A CA 1
ATOM 742 C C . ALA A 1 96 ? 2.436 -7.535 -7.164 1.00 92.06 96 ALA A C 1
ATOM 744 O O . ALA A 1 96 ? 3.540 -7.445 -7.705 1.00 92.06 96 ALA A O 1
ATOM 745 N N . ALA A 1 97 ? 2.215 -7.120 -5.914 1.00 92.19 97 ALA A N 1
ATOM 746 C CA . ALA A 1 97 ? 3.243 -6.533 -5.061 1.00 92.19 97 ALA A CA 1
ATOM 747 C C . ALA A 1 97 ? 4.382 -7.522 -4.758 1.00 92.19 97 ALA A C 1
ATOM 749 O O . ALA A 1 97 ? 5.548 -7.171 -4.932 1.00 92.19 97 ALA A O 1
ATOM 750 N N . ARG A 1 98 ? 4.070 -8.781 -4.409 1.00 91.12 98 ARG A N 1
ATOM 751 C CA . ARG A 1 98 ? 5.074 -9.852 -4.224 1.00 91.12 98 ARG A CA 1
ATOM 752 C C . ARG A 1 98 ? 5.908 -10.109 -5.475 1.00 91.12 98 ARG A C 1
ATOM 754 O O . ARG A 1 98 ? 7.101 -10.371 -5.377 1.00 91.12 98 ARG A O 1
ATOM 761 N N . ASN A 1 99 ? 5.294 -9.984 -6.649 1.00 93.38 99 ASN A N 1
ATOM 762 C CA . ASN A 1 99 ? 5.967 -10.121 -7.939 1.00 93.38 99 ASN A CA 1
ATOM 763 C C . ASN A 1 99 ? 6.750 -8.863 -8.359 1.00 93.38 99 ASN A C 1
ATOM 765 O O . ASN A 1 99 ? 7.182 -8.782 -9.510 1.00 93.38 99 ASN A O 1
ATOM 769 N N . LYS A 1 100 ? 6.927 -7.888 -7.455 1.00 92.69 100 LYS A N 1
ATOM 770 C CA . LYS A 1 100 ? 7.644 -6.627 -7.691 1.00 92.69 100 LYS A CA 1
ATOM 771 C C . LYS A 1 100 ? 7.084 -5.794 -8.847 1.00 92.69 100 LYS A C 1
ATOM 773 O O . LYS A 1 100 ? 7.789 -4.973 -9.417 1.00 92.69 100 LYS A O 1
ATOM 778 N N . LEU A 1 101 ? 5.802 -5.953 -9.187 1.00 91.00 101 LEU A N 1
ATOM 779 C CA . LEU A 1 101 ? 5.196 -5.188 -10.286 1.00 91.00 101 LEU A CA 1
ATOM 780 C C . LEU A 1 101 ? 5.115 -3.683 -9.998 1.00 91.00 101 LEU A C 1
ATOM 782 O O . LEU A 1 101 ? 5.055 -2.889 -10.930 1.00 91.00 101 LEU A O 1
ATOM 786 N N . PHE A 1 102 ? 5.130 -3.292 -8.724 1.00 92.56 102 PHE A N 1
ATOM 787 C CA . PHE A 1 102 ? 5.125 -1.891 -8.295 1.00 92.56 102 PHE A CA 1
ATOM 788 C C . PHE A 1 102 ? 6.517 -1.378 -7.895 1.00 92.56 102 PHE A C 1
ATOM 790 O O . PHE A 1 102 ? 6.647 -0.233 -7.468 1.00 92.56 102 PHE A O 1
ATOM 797 N N . ASP A 1 103 ? 7.557 -2.206 -8.025 1.00 93.69 103 ASP A N 1
ATOM 798 C CA . ASP A 1 103 ? 8.936 -1.795 -7.785 1.00 93.69 103 ASP A CA 1
ATOM 799 C C . ASP A 1 103 ? 9.482 -1.130 -9.053 1.00 93.69 103 ASP A C 1
ATOM 801 O O . ASP A 1 103 ? 9.825 -1.789 -10.038 1.00 93.69 103 ASP A O 1
ATOM 805 N N . ILE A 1 104 ? 9.531 0.204 -9.039 1.00 93.56 104 ILE A N 1
ATOM 806 C CA . ILE A 1 104 ? 9.950 0.995 -10.198 1.00 93.56 104 ILE A CA 1
ATOM 807 C C . ILE A 1 104 ? 11.387 0.685 -10.629 1.00 93.56 104 ILE A C 1
ATOM 809 O O . ILE A 1 104 ? 11.695 0.769 -11.819 1.00 93.56 104 ILE A O 1
ATOM 813 N N . TYR A 1 105 ? 12.253 0.293 -9.690 1.00 93.19 105 TYR A N 1
ATOM 814 C CA . TYR A 1 105 ? 13.626 -0.079 -9.998 1.00 93.19 105 TYR A CA 1
ATOM 815 C C . TYR A 1 105 ? 13.657 -1.431 -10.704 1.00 93.19 105 TYR A C 1
ATOM 817 O O . TYR A 1 105 ? 14.233 -1.529 -11.781 1.00 93.19 105 TYR A O 1
ATOM 825 N N . ASP A 1 106 ? 12.984 -2.449 -10.164 1.00 93.19 106 ASP A N 1
ATOM 826 C CA . ASP A 1 106 ? 12.959 -3.790 -10.766 1.00 93.19 106 ASP A CA 1
ATOM 827 C C . ASP A 1 106 ? 12.325 -3.775 -12.168 1.00 93.19 106 ASP A C 1
ATOM 829 O O . ASP A 1 106 ? 12.875 -4.329 -13.126 1.00 93.19 106 ASP A O 1
ATOM 833 N N . VAL A 1 107 ? 11.196 -3.073 -12.318 1.00 94.81 107 VAL A N 1
ATOM 834 C CA . VAL A 1 107 ? 10.515 -2.906 -13.608 1.00 94.81 107 VAL A CA 1
ATOM 835 C C . VAL A 1 107 ? 11.372 -2.089 -14.576 1.00 94.81 107 VAL A C 1
ATOM 837 O O . VAL A 1 107 ? 11.580 -2.513 -15.714 1.00 94.81 107 VAL A O 1
ATOM 840 N N . GLY A 1 108 ? 11.915 -0.951 -14.136 1.00 94.19 108 GLY A N 1
ATOM 841 C CA . GLY A 1 108 ? 12.758 -0.090 -14.965 1.00 94.19 108 GLY A CA 1
ATOM 842 C C . GLY A 1 108 ? 14.022 -0.800 -15.448 1.00 94.19 108 GLY A C 1
ATOM 843 O O . GLY A 1 108 ? 14.366 -0.727 -16.627 1.00 94.19 108 GLY A O 1
ATOM 844 N N . THR A 1 109 ? 14.676 -1.561 -14.572 1.00 94.88 109 THR A N 1
ATOM 845 C CA . THR A 1 109 ? 15.858 -2.357 -14.904 1.00 94.88 109 THR A CA 1
ATOM 846 C C . THR A 1 109 ? 15.535 -3.449 -15.923 1.00 94.88 109 THR A C 1
ATOM 848 O O . THR A 1 109 ? 16.269 -3.588 -16.901 1.00 94.88 109 THR A O 1
ATOM 851 N N . LYS A 1 110 ? 14.422 -4.182 -15.772 1.00 94.06 110 LYS A N 1
ATOM 852 C CA . LYS A 1 110 ? 13.976 -5.180 -16.766 1.00 94.06 110 LYS A CA 1
ATOM 853 C C . LYS A 1 110 ? 13.734 -4.556 -18.140 1.00 94.06 110 LYS A C 1
ATOM 855 O O . LYS A 1 110 ? 14.181 -5.101 -19.149 1.00 94.06 110 LYS A O 1
ATOM 860 N N . VAL A 1 111 ? 13.060 -3.407 -18.175 1.00 94.94 111 VAL A N 1
ATOM 861 C CA . VAL A 1 111 ? 12.802 -2.662 -19.414 1.00 94.94 111 VAL A CA 1
ATOM 862 C C . VAL A 1 111 ? 14.115 -2.212 -20.053 1.00 94.94 111 VAL A C 1
ATOM 864 O O . VAL A 1 111 ? 14.331 -2.444 -21.240 1.00 94.94 111 VAL A O 1
ATOM 867 N N . LEU A 1 112 ? 15.032 -1.633 -19.275 1.00 95.62 112 LEU A N 1
ATOM 868 C CA . LEU A 1 112 ? 16.332 -1.199 -19.778 1.00 95.62 112 LEU A CA 1
ATOM 869 C C . LEU A 1 112 ? 17.142 -2.372 -20.343 1.00 95.62 112 LEU A C 1
ATOM 871 O O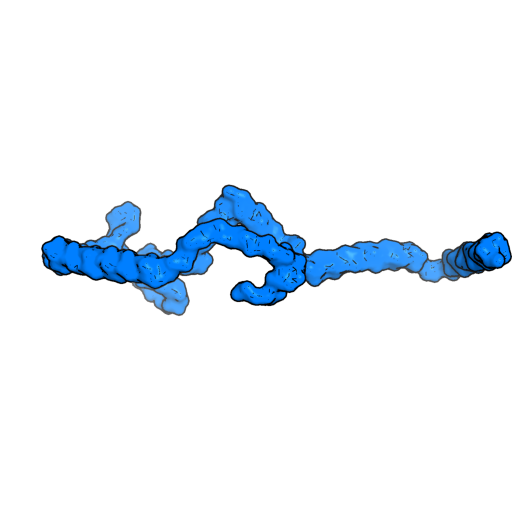 . LEU A 1 112 ? 17.663 -2.269 -21.450 1.00 95.62 112 LEU A O 1
ATOM 875 N N . PHE A 1 113 ? 17.207 -3.501 -19.633 1.00 94.31 113 PHE A N 1
ATOM 876 C CA . PHE A 1 113 ? 17.909 -4.694 -20.111 1.00 94.31 113 PHE A CA 1
ATOM 877 C C . PHE A 1 113 ? 17.326 -5.239 -21.413 1.00 94.31 113 PHE A C 1
ATOM 879 O O . PHE A 1 113 ? 18.084 -5.679 -22.275 1.00 94.31 113 PHE A O 1
ATOM 886 N N . TYR A 1 114 ? 16.007 -5.165 -21.593 1.00 93.81 114 TYR A N 1
ATOM 887 C CA . TYR A 1 114 ? 15.373 -5.529 -22.857 1.00 93.81 114 TYR A CA 1
ATOM 888 C C . TYR A 1 114 ? 15.876 -4.656 -24.021 1.00 93.81 114 TYR A C 1
ATOM 890 O O . TYR A 1 114 ? 16.253 -5.184 -25.070 1.00 93.81 114 TYR A O 1
ATOM 898 N N . PHE A 1 115 ? 15.962 -3.335 -23.830 1.00 93.50 115 PHE A N 1
ATOM 899 C CA . PHE A 1 115 ? 16.516 -2.423 -24.840 1.00 93.50 115 PHE A CA 1
ATOM 900 C C . PHE A 1 115 ? 18.012 -2.640 -25.080 1.00 93.50 115 PHE A C 1
ATOM 902 O O . PHE A 1 115 ? 18.458 -2.636 -26.228 1.00 93.50 115 PHE A O 1
ATOM 909 N N . VAL A 1 116 ? 18.786 -2.863 -24.016 1.00 93.88 116 VAL A N 1
ATOM 910 C CA . VAL A 1 116 ? 20.222 -3.153 -24.110 1.00 93.88 116 VAL A CA 1
ATOM 911 C C . VAL A 1 116 ? 20.457 -4.427 -24.916 1.00 93.88 116 VAL A C 1
ATOM 913 O O . VAL A 1 116 ? 21.310 -4.435 -25.797 1.00 93.88 116 VAL A O 1
ATOM 916 N N . GLU A 1 117 ? 19.681 -5.484 -24.677 1.00 91.44 117 GLU A N 1
ATOM 917 C CA . GLU A 1 117 ? 19.787 -6.735 -25.428 1.00 91.44 117 GLU A CA 1
ATOM 918 C C . GLU A 1 117 ? 19.439 -6.543 -26.910 1.00 91.44 117 GLU A C 1
ATOM 920 O O . GLU A 1 117 ? 20.128 -7.069 -27.787 1.00 91.44 117 GLU A O 1
ATOM 925 N N . ALA A 1 118 ? 18.405 -5.751 -27.206 1.00 90.19 118 ALA A N 1
ATOM 926 C CA . ALA A 1 118 ? 18.039 -5.413 -28.578 1.00 90.19 118 ALA A CA 1
ATOM 927 C C . ALA A 1 118 ? 19.174 -4.670 -29.305 1.00 90.19 118 ALA A C 1
ATOM 929 O O . ALA A 1 118 ? 19.532 -5.041 -30.423 1.00 90.19 118 ALA A O 1
ATOM 930 N N . LEU A 1 119 ? 19.794 -3.678 -28.656 1.00 87.56 119 LEU A N 1
ATOM 931 C CA . LEU A 1 119 ? 20.948 -2.957 -29.204 1.00 87.56 119 LEU A CA 1
ATOM 932 C C . LEU A 1 119 ? 22.186 -3.851 -29.330 1.00 87.56 119 LEU A C 1
ATOM 934 O O . LEU A 1 119 ? 22.909 -3.763 -30.321 1.00 87.56 119 LEU A O 1
ATOM 938 N N . ARG A 1 120 ? 22.415 -4.750 -28.368 1.00 87.62 120 ARG A N 1
ATOM 939 C CA . ARG A 1 120 ? 23.533 -5.700 -28.399 1.00 87.62 120 ARG A CA 1
ATOM 940 C C . ARG A 1 120 ? 23.470 -6.595 -29.632 1.00 87.62 120 ARG A C 1
ATOM 942 O O . ARG A 1 120 ? 24.496 -6.836 -30.253 1.00 87.62 120 ARG A O 1
ATOM 949 N N . ARG A 1 121 ? 22.274 -7.036 -30.036 1.00 84.06 121 ARG A N 1
ATOM 950 C CA . ARG A 1 121 ? 22.085 -7.832 -31.263 1.00 84.06 121 ARG A CA 1
ATOM 951 C C . ARG A 1 121 ? 22.465 -7.079 -32.538 1.00 84.06 121 ARG A C 1
ATOM 953 O O . ARG A 1 121 ? 22.882 -7.716 -33.500 1.00 84.06 121 ARG A O 1
ATOM 960 N N . ALA A 1 122 ? 22.356 -5.751 -32.555 1.00 82.31 122 ALA A N 1
ATOM 961 C CA . ALA A 1 122 ? 22.810 -4.939 -33.685 1.00 82.31 122 ALA A CA 1
ATOM 962 C C . ALA A 1 122 ? 24.349 -4.859 -33.778 1.00 82.31 122 ALA A C 1
ATOM 964 O O . ALA A 1 122 ? 24.887 -4.499 -34.825 1.00 82.31 122 ALA A O 1
ATOM 965 N N . HIS A 1 123 ? 25.064 -5.223 -32.709 1.00 79.88 123 HIS A N 1
ATOM 966 C CA . HIS A 1 123 ? 26.520 -5.225 -32.634 1.00 79.88 123 HIS A CA 1
ATOM 967 C C . HIS A 1 123 ? 27.075 -6.640 -32.866 1.00 79.88 123 HIS A C 1
ATOM 969 O O . HIS A 1 123 ? 27.379 -7.375 -31.932 1.00 79.88 123 HIS A O 1
ATOM 975 N N . SER A 1 124 ? 27.195 -7.040 -34.134 1.00 80.81 124 SER A N 1
ATOM 976 C CA . SER A 1 124 ? 27.592 -8.402 -34.527 1.00 80.81 124 SER A CA 1
ATOM 977 C C . SER A 1 124 ? 29.104 -8.670 -34.493 1.00 80.81 124 SER A C 1
ATOM 979 O O . SER A 1 124 ? 29.520 -9.799 -34.738 1.00 80.81 124 SER A O 1
ATOM 981 N N . GLY A 1 125 ? 29.942 -7.659 -34.226 1.00 80.38 125 GLY A N 1
ATOM 982 C CA . GLY A 1 125 ? 31.408 -7.788 -34.234 1.00 80.38 125 GLY A CA 1
ATOM 983 C C . GLY A 1 125 ? 32.024 -7.988 -35.629 1.00 80.38 125 GLY A C 1
ATOM 984 O O . GLY A 1 125 ? 33.235 -8.147 -35.755 1.00 80.38 125 GLY A O 1
ATOM 985 N N . VAL A 1 126 ? 31.212 -7.961 -36.691 1.00 85.50 126 VAL A N 1
ATOM 986 C CA . VAL A 1 126 ? 31.633 -8.199 -38.077 1.00 85.50 126 VAL A CA 1
ATOM 987 C C . VAL A 1 126 ? 31.970 -6.870 -38.757 1.00 85.50 126 VAL A C 1
ATOM 989 O O . VAL A 1 126 ? 31.098 -6.023 -38.935 1.00 85.50 126 VAL A O 1
ATOM 992 N N . LEU A 1 127 ? 33.228 -6.694 -39.177 1.00 82.94 127 LEU A N 1
ATOM 993 C CA . LEU A 1 127 ? 33.745 -5.447 -39.769 1.00 82.94 127 LEU A CA 1
ATOM 994 C C . LEU A 1 127 ? 32.872 -4.884 -40.925 1.00 82.94 127 LEU A C 1
ATOM 996 O O . LEU A 1 127 ? 32.548 -3.695 -40.881 1.00 82.94 127 LEU A O 1
ATOM 1000 N N . PRO A 1 128 ? 32.407 -5.697 -41.903 1.00 85.38 128 PRO A N 1
ATOM 1001 C CA . PRO A 1 128 ? 31.473 -5.245 -42.940 1.00 85.38 128 PRO A CA 1
ATOM 1002 C C . PRO A 1 128 ? 30.207 -4.544 -42.430 1.00 85.38 128 PRO A C 1
ATOM 1004 O O . PRO A 1 128 ? 29.745 -3.593 -43.055 1.00 85.38 128 PRO A O 1
ATOM 1007 N N . VAL A 1 129 ? 29.657 -4.976 -41.291 1.00 84.50 129 VAL A N 1
ATOM 1008 C CA . VAL A 1 129 ? 28.408 -4.425 -40.745 1.00 84.50 129 VAL A CA 1
ATOM 1009 C C . VAL A 1 129 ? 28.618 -2.983 -40.276 1.00 84.50 129 VAL A C 1
ATOM 1011 O O . VAL A 1 129 ? 27.794 -2.110 -40.547 1.00 84.50 129 VAL A O 1
ATOM 1014 N N . TYR A 1 130 ? 29.761 -2.677 -39.663 1.00 87.38 130 TYR A N 1
ATOM 1015 C CA . TYR A 1 130 ? 30.098 -1.301 -39.279 1.00 87.38 130 TYR A CA 1
ATOM 1016 C C . TYR A 1 130 ? 30.288 -0.393 -40.490 1.00 87.38 130 TYR A C 1
ATOM 1018 O O . TYR A 1 130 ? 29.820 0.744 -40.477 1.00 87.38 130 TYR A O 1
ATOM 1026 N N . LEU A 1 131 ? 30.916 -0.899 -41.556 1.00 89.19 131 LEU A N 1
ATOM 1027 C CA . LEU A 1 131 ? 31.085 -0.136 -42.791 1.00 89.19 131 LEU A CA 1
ATOM 1028 C C . LEU A 1 131 ? 29.729 0.192 -43.433 1.00 89.19 131 LEU A C 1
ATOM 1030 O O . LEU A 1 131 ? 29.530 1.317 -43.891 1.00 89.19 131 LEU A O 1
ATOM 1034 N N . THR A 1 132 ? 28.771 -0.743 -43.404 1.00 89.25 132 THR A N 1
ATOM 1035 C CA . THR A 1 132 ? 27.404 -0.473 -43.878 1.00 89.25 132 THR A CA 1
ATOM 1036 C C . THR A 1 132 ? 26.689 0.590 -43.044 1.00 89.25 132 THR A C 1
ATOM 1038 O O . THR A 1 132 ? 26.077 1.484 -43.623 1.00 89.25 132 THR A O 1
ATOM 1041 N N . TRP A 1 133 ? 26.815 0.567 -41.710 1.00 88.44 133 TRP A N 1
ATOM 1042 C CA . TRP A 1 133 ? 26.248 1.611 -40.845 1.00 88.44 133 TRP A CA 1
ATOM 1043 C C . TRP A 1 133 ? 26.896 2.980 -41.077 1.00 88.44 133 TRP A C 1
ATOM 1045 O O . TRP A 1 133 ? 26.193 3.988 -41.111 1.00 88.44 133 TRP A O 1
ATOM 1055 N N . PHE A 1 134 ? 28.215 3.021 -41.285 1.00 91.69 134 PHE A N 1
ATOM 1056 C CA . PHE A 1 134 ? 28.945 4.250 -41.596 1.00 91.69 134 PHE A CA 1
ATOM 1057 C C . PHE A 1 134 ? 28.478 4.870 -42.919 1.00 91.69 134 PHE A C 1
ATOM 1059 O O . PHE A 1 134 ? 28.138 6.051 -42.961 1.00 91.69 134 PHE A O 1
ATOM 1066 N N . LEU A 1 135 ? 28.399 4.069 -43.987 1.00 94.62 135 LEU A N 1
ATOM 1067 C CA . LEU A 1 135 ? 27.916 4.527 -45.292 1.00 94.62 135 LEU A CA 1
ATOM 1068 C C . LEU A 1 135 ? 26.450 4.970 -45.235 1.00 94.62 135 LEU A C 1
ATOM 1070 O O . LEU A 1 135 ? 26.109 6.015 -45.785 1.00 94.62 135 LEU A O 1
ATOM 1074 N N . ALA A 1 136 ? 25.590 4.224 -44.535 1.00 93.75 136 ALA A N 1
ATOM 1075 C CA . ALA A 1 136 ? 24.192 4.600 -44.343 1.00 93.75 136 ALA A CA 1
ATOM 1076 C C . ALA A 1 136 ? 24.060 5.935 -43.591 1.00 93.75 136 ALA A C 1
ATOM 1078 O O . ALA A 1 136 ? 23.331 6.820 -44.035 1.00 93.75 136 ALA A O 1
ATOM 1079 N N . GLY A 1 137 ? 24.811 6.116 -42.500 1.00 93.56 137 GLY A N 1
ATOM 1080 C CA . GLY A 1 137 ? 24.856 7.375 -41.755 1.00 93.56 137 GLY A CA 1
ATOM 1081 C C . GLY A 1 137 ? 25.355 8.543 -42.609 1.00 93.56 137 GLY A C 1
ATOM 1082 O O . GLY A 1 137 ? 24.772 9.624 -42.573 1.00 93.56 137 GLY A O 1
ATOM 1083 N N . PHE A 1 138 ? 26.375 8.314 -43.440 1.00 94.94 138 PHE A N 1
ATOM 1084 C CA . PHE A 1 138 ? 26.895 9.316 -44.369 1.00 94.94 138 PHE A CA 1
ATOM 1085 C C . PHE A 1 138 ? 25.853 9.734 -45.417 1.00 94.94 138 PHE A C 1
ATOM 1087 O O . PHE A 1 138 ? 25.662 10.925 -45.653 1.00 94.94 138 PHE A O 1
ATOM 1094 N N . ILE A 1 139 ? 25.115 8.779 -45.992 1.00 95.75 139 ILE A N 1
ATOM 1095 C CA . ILE A 1 139 ? 24.023 9.057 -46.939 1.00 95.75 139 ILE A CA 1
ATOM 1096 C C . ILE A 1 139 ? 22.904 9.864 -46.268 1.00 95.75 139 ILE A C 1
ATOM 1098 O O . ILE A 1 139 ? 22.431 10.840 -46.847 1.00 95.75 139 ILE A O 1
ATOM 1102 N N . VAL A 1 140 ? 22.501 9.500 -45.046 1.00 95.50 140 VAL A N 1
ATOM 1103 C CA . VAL A 1 140 ? 21.482 10.243 -44.281 1.00 95.50 140 VAL A CA 1
ATOM 1104 C C . VAL A 1 140 ? 21.943 11.671 -43.992 1.00 95.50 140 VAL A C 1
ATOM 1106 O O . VAL A 1 140 ? 21.155 12.605 -44.119 1.00 95.50 140 VAL A O 1
ATOM 1109 N N . LEU A 1 141 ? 23.217 11.861 -43.646 1.00 93.44 141 LEU A N 1
ATOM 1110 C CA . LEU A 1 141 ? 23.781 13.178 -43.362 1.00 93.44 141 LEU A CA 1
ATOM 1111 C C . LEU A 1 141 ? 23.842 14.056 -44.620 1.00 93.44 141 LEU A C 1
ATOM 1113 O O . LEU A 1 141 ? 23.466 15.224 -44.564 1.00 93.44 141 LEU A O 1
ATOM 1117 N N . LEU A 1 142 ? 24.232 13.490 -45.767 1.00 93.56 142 LEU A N 1
ATOM 1118 C CA . LEU A 1 142 ? 24.165 14.180 -47.059 1.00 93.56 142 LEU A CA 1
ATOM 1119 C C . LEU A 1 142 ? 22.725 14.524 -47.449 1.00 93.56 142 LEU A C 1
ATOM 1121 O O . LEU A 1 142 ? 22.468 15.624 -47.934 1.00 93.56 142 LEU A O 1
ATOM 1125 N N . TRP A 1 143 ? 21.777 13.614 -47.215 1.00 93.94 143 TRP A N 1
ATOM 1126 C CA . TRP A 1 143 ? 20.358 13.860 -47.464 1.00 93.94 143 TRP A CA 1
ATOM 1127 C C . TRP A 1 143 ? 19.836 15.014 -46.601 1.00 93.94 143 TRP A C 1
ATOM 1129 O O . TRP A 1 143 ? 19.266 15.966 -47.130 1.00 93.94 143 TRP A O 1
ATOM 1139 N N . LEU A 1 144 ? 20.112 14.996 -45.295 1.00 92.69 144 LEU A N 1
ATOM 1140 C CA . LEU A 1 144 ? 19.766 16.089 -44.386 1.00 92.69 144 LEU A CA 1
ATOM 1141 C C . LEU A 1 144 ? 20.421 17.412 -44.783 1.00 92.69 144 LEU A C 1
ATOM 1143 O O . LEU A 1 144 ? 19.771 18.445 -44.699 1.00 92.69 144 LEU A O 1
ATOM 1147 N N . LEU A 1 145 ? 21.674 17.403 -45.239 1.00 93.00 145 LEU A N 1
ATOM 1148 C CA . LEU A 1 145 ? 22.360 18.613 -45.687 1.00 93.00 145 LEU A CA 1
ATOM 1149 C C . LEU A 1 145 ? 21.706 19.194 -46.948 1.00 93.00 145 LEU A C 1
ATOM 1151 O O . LEU A 1 145 ? 21.435 20.387 -47.002 1.00 93.00 145 LEU A O 1
ATOM 1155 N N . VAL A 1 146 ? 21.403 18.357 -47.942 1.00 91.75 146 VAL A N 1
ATOM 1156 C CA . VAL A 1 146 ? 20.792 18.798 -49.205 1.00 91.75 146 VAL A CA 1
ATOM 1157 C C . VAL A 1 146 ? 19.363 19.302 -49.000 1.00 91.75 146 VAL A C 1
ATOM 1159 O O . VAL A 1 146 ? 18.987 20.316 -49.582 1.00 91.75 146 VAL A O 1
ATOM 1162 N N . TYR A 1 147 ? 18.556 18.615 -48.189 1.00 86.44 147 TYR A N 1
ATOM 1163 C CA . TYR A 1 147 ? 17.166 19.009 -47.942 1.00 86.44 147 TYR A CA 1
ATOM 1164 C C . TYR A 1 147 ? 17.041 20.096 -46.869 1.00 86.44 147 TYR A C 1
ATOM 1166 O O . TYR A 1 147 ? 16.209 20.988 -47.005 1.00 86.44 147 TYR A O 1
ATOM 1174 N N . GLY A 1 148 ? 17.895 20.081 -45.846 1.00 75.81 148 GLY A N 1
ATOM 1175 C CA . GLY A 1 148 ? 17.974 21.128 -44.828 1.00 75.81 148 GLY A CA 1
ATOM 1176 C C . GLY A 1 148 ? 18.465 22.459 -45.397 1.00 75.81 148 GLY A C 1
ATOM 1177 O O . GLY A 1 148 ? 17.904 23.497 -45.066 1.00 75.81 148 GLY A O 1
ATOM 1178 N N . ALA A 1 149 ? 19.420 22.441 -46.334 1.00 65.19 149 ALA A N 1
ATOM 1179 C CA . ALA A 1 149 ? 19.862 23.642 -47.051 1.00 65.19 149 ALA A CA 1
ATOM 1180 C C . ALA A 1 149 ? 18.818 24.199 -48.036 1.00 65.19 149 ALA A C 1
ATOM 1182 O O . ALA A 1 149 ? 18.991 25.303 -48.535 1.00 65.19 149 ALA A O 1
ATOM 1183 N N . LYS A 1 150 ? 17.748 23.449 -48.338 1.00 59.94 150 LYS A N 1
ATOM 1184 C CA . LYS A 1 150 ? 16.607 23.933 -49.133 1.00 59.94 150 LYS A CA 1
ATOM 1185 C C . LYS A 1 150 ? 15.461 24.500 -48.288 1.00 59.94 150 LYS A C 1
ATOM 1187 O O . LYS A 1 150 ? 14.503 25.006 -48.865 1.00 59.94 150 LYS A O 1
ATOM 1192 N N . LEU A 1 151 ? 15.525 24.375 -46.960 1.00 54.94 151 LEU A N 1
ATOM 1193 C CA . LEU A 1 151 ? 14.486 24.827 -46.024 1.00 54.94 151 LEU A CA 1
ATOM 1194 C C . LEU A 1 151 ? 14.848 26.151 -45.315 1.00 54.94 151 LEU A C 1
ATOM 1196 O O . LEU A 1 151 ? 14.018 26.691 -44.585 1.00 54.94 151 LEU A O 1
ATOM 1200 N N . ILE A 1 152 ? 16.072 26.651 -45.520 1.00 52.00 152 ILE A N 1
ATOM 1201 C CA . ILE A 1 152 ? 16.606 27.942 -45.048 1.00 52.00 152 ILE A CA 1
ATOM 1202 C C . ILE A 1 152 ? 16.780 28.845 -46.269 1.00 52.00 152 ILE A C 1
ATOM 1204 O O . ILE A 1 152 ? 16.447 30.044 -46.160 1.00 52.00 152 ILE A O 1
#

Sequence (152 aa):
CYFILPAVGSVTFSGKWLAGPATLMLLAAYIIGLAIYFLTTVRKARECETYIGGELMSETYVSDEPTGEARDVEVTGVNFYRTVEDLTPLHGIYRAARNKLFDIYDVGTKVLFYFVEALRRAHSGVLPVYLTWFLAGFIVLLWLLVYGAKLI

Secondary structure (DSSP, 8-state):
--SSHHHH------S---HHHHHHHHHHHHHHHHHHHHHHTTTT------EETTEEPS-EEETTS---S---EEE-GGGTTHHHHHSTTHHHHHHHHHTTTT-HHHHHHHHHHHHHHHHHHH----HHHHHHHHHHHHHHHHHHHHHHTT--